Protein AF-A0A147BC76-F1 (afdb_monomer_lite)

Foldseek 3Di:
DFDPLQVVQQVCVVVVHDDDFDDDPPHTDDRPHHHCDVVVDPPPPPPPPPPPFDKDKDWDAADDPPQGWTKIWIDTPFKIKIATPPQVFFHDDDPVRCPDPLNVVLVVCLVVVHDDPDLDHSVCNTRDDRMFMDGCVVCVPSNDGCPPPPVVD

Organism: Ixodes ricinus (NCBI:txid34613)

pLDDT: mean 92.43, std 13.02, range [45.56, 98.88]

Sequence (153 aa):
MVSLLDVTPTVLDWFGIQPPDYDIFGKPVTLTGASVLPLVGADGDGKEVSSQERAVFASHSLHEATMYYPMRAIRSRGFKLIHNLGFKMPFPIDQDFYVSPTFQDILNRTREGRPLPWTKTLRCYYYRDQWELFDLDHDPREAVNLAEDPAHS

Radius of gyration: 20.34 Å; chains: 1; bounding box: 41×40×51 Å

Secondary structure (DSSP, 8-state):
---GGGHHHHHHHHTTPPPPP-EETTEE--------HHHH-SS------------EEEEEEESSTT-EEEEEEEE-SSEEEEEETTTTSPPP--HHHHTSHHHHHHHHHHHTTPPPSSSS-HHHHHS--SEEEEETTT-TT--S--TT-GGG-

InterPro domains:
  IPR017850 Alkaline-phosphatase-like, core domain superfamily [G3DSA:3.40.720.10] (1-153)
  IPR017850 Alkaline-phosphatase-like, core domain superfamily [SSF53649] (1-149)

Structure (mmCIF, N/CA/C/O backbone):
data_AF-A0A147BC76-F1
#
_entry.id   AF-A0A147BC76-F1
#
loop_
_atom_site.group_PDB
_atom_site.id
_atom_site.type_symbol
_atom_site.label_atom_id
_atom_site.label_alt_id
_atom_site.label_comp_id
_atom_site.label_asym_id
_atom_site.label_entity_id
_atom_site.label_seq_id
_atom_site.pdbx_PDB_ins_code
_atom_site.Cartn_x
_atom_site.Cartn_y
_atom_site.Cartn_z
_atom_site.occupancy
_atom_site.B_iso_or_equiv
_atom_site.auth_seq_id
_atom_site.auth_comp_id
_atom_site.auth_asym_id
_atom_site.auth_atom_id
_atom_site.pdbx_PDB_model_num
ATOM 1 N N . MET A 1 1 ? -6.986 -11.697 10.151 1.00 87.38 1 MET A N 1
ATOM 2 C CA . MET A 1 1 ? -5.848 -10.802 9.831 1.00 87.38 1 MET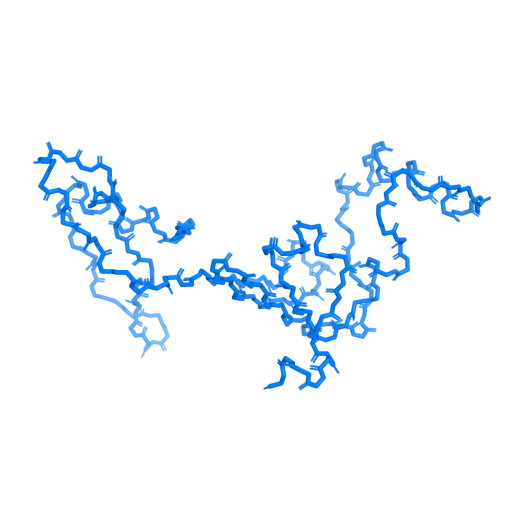 A CA 1
ATOM 3 C C . MET A 1 1 ? -5.922 -9.564 10.706 1.00 87.38 1 MET A C 1
ATOM 5 O O . MET A 1 1 ? -7.019 -9.232 11.139 1.00 87.38 1 MET A O 1
ATOM 9 N N . VAL A 1 2 ? -4.790 -8.908 10.957 1.00 92.19 2 VAL A N 1
ATOM 10 C CA . VAL A 1 2 ? -4.681 -7.714 11.817 1.00 92.19 2 VAL A CA 1
ATOM 11 C C . VAL A 1 2 ? -3.969 -6.577 11.075 1.00 92.19 2 VAL A C 1
ATOM 13 O O . VAL A 1 2 ? -3.230 -6.831 10.123 1.00 92.19 2 VAL A O 1
ATOM 16 N N . SER A 1 3 ? -4.199 -5.335 11.494 1.00 95.25 3 SER A N 1
ATOM 17 C CA . SER A 1 3 ? -3.620 -4.102 10.943 1.00 95.25 3 SER A CA 1
ATOM 18 C C . SER A 1 3 ? -2.935 -3.288 12.042 1.00 95.25 3 SER A C 1
ATOM 20 O O . SER A 1 3 ? -3.319 -3.368 13.203 1.00 95.25 3 SER A O 1
ATOM 22 N N . LEU A 1 4 ? -1.981 -2.417 11.694 1.00 97.56 4 LEU A N 1
ATOM 23 C CA . LEU A 1 4 ? -1.461 -1.433 12.657 1.00 97.56 4 LEU A CA 1
ATOM 24 C C . LEU A 1 4 ? -2.557 -0.496 13.196 1.00 97.56 4 LEU A C 1
ATOM 26 O O . LEU A 1 4 ? -2.417 0.029 14.297 1.00 97.56 4 LEU A O 1
ATOM 30 N N . LEU A 1 5 ? -3.674 -0.338 12.474 1.00 97.19 5 LEU A N 1
ATOM 31 C CA . LEU A 1 5 ? -4.854 0.383 12.967 1.00 97.19 5 LEU A CA 1
ATOM 32 C C . LEU A 1 5 ? -5.499 -0.281 14.195 1.00 97.19 5 LEU A C 1
ATOM 34 O O . LEU A 1 5 ? -6.241 0.379 14.915 1.00 97.19 5 LEU A O 1
ATOM 38 N N . ASP A 1 6 ? -5.211 -1.560 14.445 1.00 96.12 6 ASP A N 1
ATOM 39 C CA . ASP A 1 6 ? -5.705 -2.311 15.600 1.00 96.12 6 ASP A CA 1
ATOM 40 C C . ASP A 1 6 ? -4.895 -2.008 16.876 1.00 96.12 6 ASP A C 1
ATOM 42 O O . ASP A 1 6 ? -5.358 -2.278 17.982 1.00 96.12 6 ASP A O 1
ATOM 46 N N . VAL A 1 7 ? -3.707 -1.395 16.768 1.00 97.06 7 VAL A N 1
ATOM 47 C CA . VAL A 1 7 ? -2.834 -1.124 17.927 1.00 97.06 7 VAL A CA 1
ATOM 48 C C . VAL A 1 7 ? -3.486 -0.148 18.903 1.00 97.06 7 VAL A C 1
ATOM 50 O O . VAL A 1 7 ? -3.596 -0.456 20.085 1.00 97.06 7 VAL A O 1
ATOM 53 N N . THR A 1 8 ? -3.955 1.009 18.429 1.00 97.56 8 THR A N 1
ATOM 54 C CA . THR A 1 8 ? -4.620 2.005 19.285 1.00 97.56 8 THR A CA 1
ATOM 55 C C . THR A 1 8 ? -5.828 1.432 20.036 1.00 97.56 8 THR A C 1
ATOM 57 O O . THR A 1 8 ? -5.826 1.530 21.262 1.00 97.56 8 THR A O 1
ATOM 60 N N . PRO A 1 9 ? -6.829 0.802 19.386 1.00 96.00 9 PRO A N 1
ATOM 61 C CA . PRO A 1 9 ? -7.952 0.218 20.116 1.00 96.00 9 PRO A CA 1
ATOM 62 C C . PRO A 1 9 ? -7.522 -0.913 21.060 1.00 96.00 9 PRO A C 1
ATOM 64 O O . PRO A 1 9 ? -8.101 -1.031 22.131 1.00 96.00 9 PRO A O 1
ATOM 67 N N . THR A 1 10 ? -6.480 -1.688 20.734 1.00 95.31 10 THR A N 1
ATOM 68 C CA . THR A 1 10 ? -5.931 -2.715 21.645 1.00 95.31 10 THR A CA 1
ATOM 69 C C . THR A 1 10 ? -5.328 -2.102 22.910 1.00 95.31 10 THR A C 1
ATOM 71 O O . THR A 1 10 ? -5.578 -2.587 24.008 1.00 95.31 10 THR A O 1
ATOM 74 N N . VAL A 1 11 ? -4.536 -1.034 22.781 1.00 97.00 11 VAL A N 1
ATOM 75 C CA . VAL A 1 11 ? -3.928 -0.354 23.936 1.00 97.00 11 VAL A CA 1
ATOM 76 C C . VAL A 1 11 ? -5.002 0.306 24.803 1.00 97.00 11 VAL A C 1
ATOM 78 O O . VAL A 1 11 ? -4.939 0.206 26.024 1.00 97.00 11 VAL A O 1
ATOM 81 N N . LEU A 1 12 ? -5.999 0.950 24.191 1.00 97.06 12 LEU A N 1
ATOM 82 C CA . LEU A 1 12 ? -7.121 1.546 24.922 1.00 97.06 12 LEU A CA 1
ATOM 83 C C . LEU A 1 12 ? -7.913 0.486 25.703 1.00 97.06 12 LEU A C 1
ATOM 85 O O . LEU A 1 12 ? -8.161 0.678 26.891 1.00 97.06 12 LEU A O 1
ATOM 89 N N . ASP A 1 13 ? -8.226 -0.645 25.066 1.00 95.19 13 ASP A N 1
ATOM 90 C CA . ASP A 1 13 ? -8.901 -1.790 25.689 1.00 95.19 13 ASP A CA 1
ATOM 91 C C . ASP A 1 13 ? -8.087 -2.363 26.862 1.00 95.19 13 ASP A C 1
ATOM 93 O O . ASP A 1 13 ? -8.612 -2.538 27.959 1.00 95.19 13 ASP A O 1
ATOM 97 N N . TRP A 1 14 ? -6.769 -2.527 26.689 1.00 95.81 14 TRP A N 1
ATOM 98 C CA . TRP A 1 14 ? -5.872 -3.016 27.745 1.00 95.81 14 TRP A CA 1
ATOM 99 C C . TRP A 1 14 ? -5.917 -2.164 29.021 1.00 95.81 14 TRP A C 1
ATOM 101 O O . TRP A 1 14 ? -5.843 -2.692 30.129 1.00 95.81 14 TRP A O 1
ATOM 111 N N . PHE A 1 15 ? -6.040 -0.843 28.876 1.00 97.38 15 PHE A N 1
ATOM 112 C CA . PHE A 1 15 ? -6.129 0.088 30.003 1.00 97.38 15 PHE A CA 1
ATOM 113 C C . PHE A 1 15 ? -7.572 0.402 30.434 1.00 97.38 15 PHE A C 1
ATOM 115 O O . PHE A 1 15 ? -7.764 1.217 31.337 1.00 97.38 15 PHE A O 1
ATOM 122 N N . GLY A 1 16 ? -8.586 -0.210 29.813 1.00 96.56 16 GLY A N 1
ATOM 123 C CA . GLY A 1 16 ? -9.997 0.056 30.107 1.00 96.56 16 GLY A CA 1
ATOM 124 C C . GLY A 1 16 ? -10.448 1.480 29.752 1.00 96.56 16 GLY A C 1
ATOM 125 O O . GLY A 1 16 ? -11.350 2.021 30.393 1.00 96.56 16 GLY A O 1
ATOM 126 N N . ILE A 1 17 ? -9.812 2.110 28.761 1.00 97.69 17 ILE A N 1
ATOM 127 C CA . ILE A 1 17 ? -10.082 3.489 28.339 1.00 97.69 17 ILE A CA 1
ATOM 128 C C . ILE A 1 17 ? -11.042 3.481 27.147 1.00 97.69 17 ILE A C 1
ATOM 130 O O . ILE A 1 17 ? -10.773 2.854 26.125 1.00 97.69 17 ILE A O 1
ATOM 134 N N . GLN A 1 18 ? -12.139 4.234 27.243 1.00 95.19 18 GLN A N 1
ATOM 135 C CA . GLN A 1 18 ? -13.040 4.456 26.110 1.00 95.19 18 GLN A CA 1
ATOM 136 C C . GLN A 1 18 ? -12.487 5.557 25.187 1.00 95.19 18 GLN A C 1
ATOM 138 O O . GLN A 1 18 ? -12.045 6.594 25.695 1.00 95.19 18 GLN A O 1
ATOM 143 N N . PRO A 1 19 ? -12.501 5.376 23.850 1.00 92.81 19 PRO A N 1
ATOM 144 C CA . PRO A 1 19 ? -12.170 6.450 22.919 1.00 92.81 19 PRO A CA 1
ATOM 145 C C . PRO A 1 19 ? -13.096 7.659 23.140 1.00 92.81 19 PRO A C 1
ATOM 147 O O . PRO A 1 19 ? -14.295 7.462 23.334 1.00 92.81 19 PRO A O 1
ATOM 150 N N . PRO A 1 20 ? -12.581 8.900 23.122 1.00 93.06 20 PRO A N 1
ATOM 151 C CA . PRO A 1 20 ? -13.427 10.079 23.259 1.00 93.06 20 PRO A CA 1
ATOM 152 C C . PRO A 1 20 ? -14.278 10.297 22.004 1.00 93.06 20 PRO A C 1
ATOM 154 O O . PRO A 1 20 ? -13.817 10.049 20.889 1.00 93.06 20 PRO A O 1
ATOM 157 N N . ASP A 1 21 ? -15.471 10.860 22.186 1.00 96.38 21 ASP A N 1
ATOM 158 C CA . ASP A 1 21 ? -16.277 11.383 21.084 1.00 96.38 21 ASP A CA 1
ATOM 159 C C . ASP A 1 21 ? -15.758 12.769 20.684 1.00 96.38 21 ASP A C 1
ATOM 161 O O . ASP A 1 21 ? -15.724 13.697 21.497 1.00 96.38 21 ASP A O 1
ATOM 165 N N . TYR A 1 22 ? -15.326 12.918 19.432 1.00 97.25 22 TYR A N 1
ATOM 166 C CA . TYR A 1 22 ? -14.888 14.200 18.885 1.00 97.25 22 TYR A CA 1
ATOM 167 C C . TYR A 1 22 ? -15.009 14.246 17.359 1.00 97.25 22 TYR A C 1
ATOM 169 O O . TYR A 1 22 ? -15.036 13.214 16.681 1.00 97.25 22 TYR A O 1
ATOM 177 N N . ASP A 1 23 ? -15.007 15.469 16.827 1.00 98.25 23 ASP A N 1
ATOM 178 C CA . ASP A 1 23 ? -15.120 15.735 15.398 1.00 98.25 23 ASP A CA 1
ATOM 179 C C . ASP A 1 23 ? -13.841 16.353 14.828 1.00 98.25 23 ASP A C 1
ATOM 181 O O . ASP A 1 23 ? -13.193 17.201 15.446 1.00 98.25 23 ASP A O 1
ATOM 185 N N . ILE A 1 24 ? -13.533 16.007 13.579 1.00 98.25 24 ILE A N 1
ATOM 186 C CA . ILE A 1 24 ? -12.577 16.733 12.740 1.00 98.25 24 ILE A CA 1
ATOM 187 C C . ILE A 1 24 ? -13.354 17.277 11.537 1.00 98.25 24 ILE A C 1
ATOM 189 O O . ILE A 1 24 ? -13.983 16.522 10.800 1.00 98.25 24 ILE A O 1
ATOM 193 N N . PHE A 1 25 ? -13.332 18.600 11.339 1.00 97.88 25 PHE A N 1
ATOM 194 C CA . PHE A 1 25 ? -14.102 19.285 10.285 1.00 97.88 25 PHE A CA 1
ATOM 195 C C . PHE A 1 25 ? -15.616 18.970 10.311 1.00 97.88 25 PHE A C 1
ATOM 197 O O . PHE A 1 25 ? -16.239 18.822 9.259 1.00 97.88 25 PHE A O 1
ATOM 204 N N . GLY A 1 26 ? -16.202 18.844 11.509 1.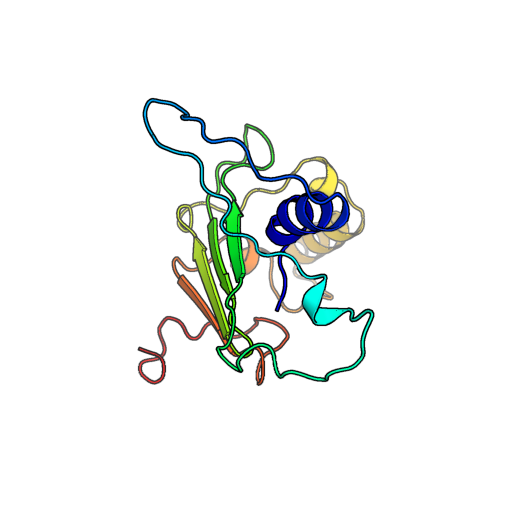00 97.00 26 GLY A N 1
ATOM 205 C CA . GLY A 1 26 ? -17.627 18.530 11.696 1.00 97.00 26 GLY A CA 1
ATOM 206 C C . GLY A 1 26 ? -18.012 17.096 11.318 1.00 97.00 26 GLY A C 1
ATOM 207 O O . GLY A 1 26 ? -19.180 16.831 11.040 1.00 97.00 26 GLY A O 1
ATOM 208 N N . LYS A 1 27 ? -17.033 16.185 11.242 1.00 97.50 27 LYS A N 1
ATOM 209 C CA . LYS A 1 27 ? -17.254 14.755 11.022 1.00 97.50 27 LYS A CA 1
ATOM 210 C C . LYS A 1 27 ? -16.759 13.959 12.230 1.00 97.50 27 LYS A C 1
ATOM 212 O O . LYS A 1 27 ? -15.591 14.146 12.589 1.00 97.50 27 LYS A O 1
ATOM 217 N N . PRO A 1 28 ? -17.581 13.052 12.785 1.00 97.50 28 PRO A N 1
ATOM 218 C CA . PRO A 1 28 ? -17.180 12.232 13.917 1.00 97.50 28 PRO A CA 1
ATOM 219 C C . PRO A 1 28 ? -16.031 11.315 13.532 1.00 97.50 28 PRO A C 1
ATOM 221 O O . PRO A 1 28 ? -16.020 10.713 12.452 1.00 97.50 28 PRO A O 1
ATOM 224 N N . VAL A 1 29 ? -15.048 11.221 14.423 1.00 97.19 29 VAL A N 1
ATOM 225 C CA . VAL A 1 29 ? -13.924 10.307 14.255 1.00 97.19 29 VAL A CA 1
ATOM 226 C C . VAL A 1 29 ? -14.275 8.959 14.867 1.00 97.19 29 VAL A C 1
ATOM 228 O O . VAL A 1 29 ? -14.606 8.857 16.042 1.00 97.19 29 VAL A O 1
ATOM 231 N N . THR A 1 30 ? -14.162 7.901 14.069 1.00 96.19 30 THR A N 1
ATOM 232 C CA . THR A 1 30 ? -14.374 6.523 14.522 1.00 96.19 30 THR A CA 1
ATOM 233 C C . THR A 1 30 ? -13.176 5.668 14.141 1.00 96.19 30 THR A C 1
ATOM 235 O O . THR A 1 30 ? -12.716 5.693 12.997 1.00 96.19 30 THR A O 1
ATOM 238 N N . LEU A 1 31 ? -12.665 4.899 15.104 1.00 95.69 31 LEU A N 1
ATOM 239 C CA . LEU A 1 31 ? -11.607 3.926 14.854 1.00 95.69 31 LEU A CA 1
ATOM 240 C C . LEU A 1 31 ? -12.178 2.747 14.059 1.00 95.69 31 LEU A C 1
ATOM 242 O O . LEU A 1 31 ? -13.184 2.159 14.442 1.00 95.69 31 LEU A O 1
ATOM 246 N N . THR A 1 32 ? -11.526 2.389 12.955 1.00 95.19 32 THR A N 1
ATOM 247 C CA . THR A 1 32 ? -11.888 1.216 12.135 1.00 95.19 32 THR A CA 1
ATOM 248 C C . THR A 1 32 ? -11.116 -0.047 12.528 1.00 95.19 32 THR A C 1
ATOM 250 O O . THR A 1 32 ? -11.453 -1.158 12.105 1.00 95.19 32 THR A O 1
ATOM 253 N N . GLY A 1 33 ? -10.067 0.112 13.339 1.00 93.75 33 GLY A N 1
ATOM 254 C CA . GLY A 1 33 ? -9.375 -0.994 13.987 1.00 93.75 33 GLY A CA 1
ATOM 255 C C . GLY A 1 33 ? -10.207 -1.613 15.111 1.00 93.75 33 GLY A C 1
ATOM 256 O O . GLY A 1 33 ? -11.170 -1.018 15.587 1.00 93.75 33 GLY A O 1
ATOM 257 N N . ALA A 1 34 ? -9.817 -2.803 15.552 1.00 91.69 34 ALA A N 1
ATOM 258 C CA . ALA A 1 34 ? -10.425 -3.493 16.688 1.00 91.69 34 ALA A CA 1
ATOM 259 C C . ALA A 1 34 ? -9.343 -4.018 17.635 1.00 91.69 34 ALA A C 1
ATOM 261 O O . ALA A 1 34 ? -8.233 -4.311 17.198 1.00 91.69 34 ALA A O 1
ATOM 262 N N . SER A 1 35 ? -9.663 -4.145 18.924 1.00 92.75 35 SER A N 1
ATOM 263 C CA . SER A 1 35 ? -8.739 -4.745 19.890 1.00 92.75 35 SER A CA 1
ATOM 264 C C . SER A 1 35 ? -8.401 -6.185 19.499 1.00 92.75 35 SER A C 1
ATOM 266 O O . SER A 1 35 ? -9.290 -6.970 19.161 1.00 92.75 35 SER A O 1
ATOM 268 N N . VAL A 1 36 ? -7.116 -6.537 19.563 1.00 91.56 36 VAL A N 1
ATOM 269 C CA . VAL A 1 36 ? -6.638 -7.910 19.342 1.00 91.56 36 VAL A CA 1
ATOM 270 C C . VAL A 1 36 ? -6.475 -8.698 20.640 1.00 91.56 36 VAL A C 1
ATOM 272 O O . VAL A 1 36 ? -6.125 -9.872 20.577 1.00 91.56 36 VAL A O 1
ATOM 275 N N . LEU A 1 37 ? -6.757 -8.114 21.812 1.00 90.69 37 LEU A N 1
ATOM 276 C CA . LEU A 1 37 ? -6.699 -8.838 23.091 1.00 90.69 37 LEU A CA 1
ATOM 277 C C . LEU A 1 37 ? -7.554 -10.117 23.110 1.00 90.69 37 LEU A C 1
ATOM 279 O O . LEU A 1 37 ? -7.050 -11.137 23.593 1.00 90.69 37 LEU A O 1
ATOM 283 N N . PRO A 1 38 ? -8.768 -10.144 22.513 1.00 86.56 38 PRO A N 1
ATOM 284 C CA . PRO A 1 38 ? -9.549 -11.377 22.413 1.00 86.56 38 PRO A CA 1
ATOM 285 C C . PRO A 1 38 ? -8.842 -12.503 21.642 1.00 86.56 38 PRO A C 1
ATOM 287 O O . PRO A 1 38 ? -9.168 -13.667 21.842 1.00 86.56 38 PRO A O 1
ATOM 290 N N . LEU A 1 39 ? -7.877 -12.174 20.771 1.00 82.75 39 LEU A N 1
ATOM 291 C CA . LEU A 1 39 ? -7.095 -13.150 20.003 1.00 82.75 39 LEU A CA 1
ATOM 292 C C . LEU A 1 39 ? -5.906 -13.717 20.791 1.00 82.75 39 LEU A C 1
ATOM 294 O O . LEU A 1 39 ? -5.396 -14.773 20.428 1.00 82.75 39 LEU A O 1
ATOM 298 N N . VAL A 1 40 ? -5.435 -13.007 21.822 1.00 78.75 40 VAL A N 1
ATOM 299 C CA . VAL A 1 40 ? -4.240 -13.377 22.603 1.00 78.75 40 VAL A CA 1
ATOM 300 C C . VAL A 1 40 ? -4.614 -14.180 23.854 1.00 78.75 40 VAL A C 1
ATOM 302 O O . VAL A 1 40 ? -3.861 -15.066 24.241 1.00 78.75 40 VAL A O 1
ATOM 305 N N . GLY A 1 41 ? -5.804 -13.935 24.417 1.00 59.81 41 GLY A N 1
ATOM 306 C CA . GLY A 1 41 ? -6.401 -14.718 25.502 1.00 59.81 41 GLY A CA 1
ATOM 307 C C . GLY A 1 41 ? -5.761 -14.499 26.879 1.00 59.81 41 GLY A C 1
ATOM 308 O O . GLY A 1 41 ? -4.562 -14.680 27.060 1.00 59.81 41 GLY A O 1
ATOM 309 N N . ALA A 1 42 ? -6.587 -14.180 27.880 1.00 48.22 42 ALA A N 1
ATOM 310 C CA . ALA A 1 42 ? -6.256 -14.411 29.291 1.00 48.22 42 ALA A CA 1
ATOM 311 C C . ALA A 1 42 ? -6.995 -15.638 29.864 1.00 48.22 42 ALA A C 1
ATOM 313 O O . ALA A 1 42 ? -6.432 -16.319 30.712 1.00 48.22 42 ALA A O 1
ATOM 314 N N . ASP A 1 43 ? -8.176 -15.997 29.334 1.00 48.53 43 ASP A N 1
ATOM 315 C CA . ASP A 1 43 ? -9.023 -17.048 29.933 1.00 48.53 43 ASP A CA 1
ATOM 316 C C . ASP A 1 43 ? -9.325 -18.261 29.040 1.00 48.53 43 ASP A C 1
ATOM 318 O O . ASP A 1 43 ? -10.158 -19.081 29.398 1.00 48.53 43 ASP A O 1
ATOM 322 N N . GLY A 1 44 ? -8.657 -18.444 27.895 1.00 45.56 44 GLY A N 1
ATOM 323 C CA . GLY A 1 44 ? -8.667 -19.746 27.203 1.00 45.56 44 GLY A CA 1
ATOM 324 C C . GLY A 1 44 ? -10.036 -20.308 26.779 1.00 45.56 44 GLY A C 1
ATOM 325 O O . GLY A 1 44 ? -10.098 -21.459 26.361 1.00 45.56 44 GLY A O 1
ATOM 326 N N . ASP A 1 45 ? -11.115 -19.523 26.809 1.00 46.69 45 ASP A N 1
ATOM 327 C CA . ASP A 1 45 ? -12.458 -20.009 26.465 1.00 46.69 45 ASP A CA 1
ATOM 328 C C . ASP A 1 45 ? -12.638 -20.304 24.970 1.00 46.69 45 ASP A C 1
ATOM 330 O O . ASP A 1 45 ? -13.716 -20.725 24.554 1.00 46.69 45 ASP A O 1
ATOM 334 N N . GLY A 1 46 ? -11.597 -20.085 24.153 1.00 47.69 46 GLY A N 1
ATOM 335 C CA . GLY A 1 46 ? -11.529 -20.571 22.775 1.00 47.69 46 GLY A CA 1
ATOM 336 C C . GLY A 1 46 ? -12.732 -20.175 21.926 1.00 47.69 46 GLY A C 1
ATOM 337 O O . GLY A 1 46 ? -13.028 -20.856 20.947 1.00 47.69 46 GLY A O 1
ATOM 338 N N . LYS A 1 47 ? -13.457 -19.112 22.306 1.00 46.75 47 LYS A N 1
ATOM 339 C CA . LYS A 1 47 ? -14.585 -18.625 21.529 1.00 46.75 47 LYS A CA 1
ATOM 340 C C . LYS A 1 47 ? -13.997 -18.153 20.222 1.00 46.75 47 LYS A C 1
ATOM 342 O O . LYS A 1 47 ? -13.296 -17.143 20.195 1.00 46.75 47 LYS A O 1
ATOM 347 N N . GLU A 1 48 ? -14.252 -18.936 19.177 1.00 49.41 48 GLU A N 1
ATOM 348 C CA . GLU A 1 48 ? -14.022 -18.562 17.794 1.00 49.41 48 GLU A CA 1
ATOM 349 C C . GLU A 1 48 ? -14.528 -17.132 17.636 1.00 49.41 48 GLU A C 1
ATOM 351 O O . GLU A 1 48 ? -15.734 -16.873 17.611 1.00 49.41 48 GLU A O 1
ATOM 356 N N . VAL A 1 49 ? -13.600 -16.174 17.603 1.00 53.72 49 VAL A N 1
ATOM 357 C CA . VAL A 1 49 ? -13.914 -14.832 17.133 1.00 53.72 49 VAL A CA 1
ATOM 358 C C . VAL A 1 49 ? -14.450 -15.072 15.736 1.00 53.72 49 VAL A C 1
ATOM 360 O O . VAL A 1 49 ? -13.730 -15.645 14.918 1.00 53.72 49 VAL A O 1
ATOM 363 N N . SER A 1 50 ? -15.740 -14.774 15.541 1.00 52.16 50 SER A N 1
ATOM 364 C CA . SER A 1 50 ? -16.533 -15.296 14.429 1.00 52.16 50 SER A CA 1
ATOM 365 C C . SER A 1 50 ? -15.721 -15.320 13.140 1.00 52.16 50 SER A C 1
ATOM 367 O O . SER A 1 50 ? -15.103 -14.313 12.791 1.00 52.16 50 SER A O 1
ATOM 369 N N . SER A 1 51 ? -15.766 -16.450 12.443 1.00 50.66 51 SER A N 1
ATOM 370 C CA . SER A 1 51 ? -15.045 -16.792 11.212 1.00 50.66 51 SER A CA 1
ATOM 371 C C . SER A 1 51 ? -15.311 -15.877 10.005 1.00 50.66 51 SER A C 1
ATOM 373 O O . SER A 1 51 ? -14.970 -16.230 8.878 1.00 50.66 51 SER A O 1
ATOM 375 N N . GLN A 1 52 ? -15.888 -14.688 10.206 1.00 56.12 52 GLN A N 1
ATOM 376 C CA . GLN A 1 52 ? -15.915 -13.654 9.185 1.00 56.12 52 GLN A CA 1
ATOM 377 C C . GLN A 1 52 ? -14.483 -13.252 8.843 1.00 56.12 52 GLN A C 1
ATOM 379 O O . GLN A 1 52 ? -13.732 -12.729 9.670 1.00 56.12 52 GLN A O 1
ATOM 384 N N . GLU A 1 53 ? -14.107 -13.514 7.596 1.00 66.44 53 GLU A N 1
ATOM 385 C CA . GLU A 1 53 ? -12.813 -13.150 7.045 1.00 66.44 53 GLU A CA 1
ATOM 386 C C . GLU A 1 53 ? -12.626 -11.629 7.110 1.00 66.44 53 GLU A C 1
ATOM 388 O O . GLU A 1 53 ? -13.060 -10.873 6.243 1.00 66.44 53 GLU A O 1
ATOM 393 N N . ARG A 1 54 ? -11.971 -11.159 8.176 1.00 85.50 54 ARG A N 1
ATOM 394 C CA . ARG A 1 54 ? -11.609 -9.749 8.330 1.00 85.50 54 ARG A CA 1
ATOM 395 C C . ARG A 1 54 ? -10.604 -9.375 7.249 1.00 85.50 54 ARG A C 1
ATOM 397 O O . ARG A 1 54 ? -9.471 -9.863 7.271 1.00 85.50 54 ARG A O 1
ATOM 404 N N . ALA A 1 55 ? -11.003 -8.474 6.359 1.00 93.06 55 ALA A N 1
ATOM 405 C CA . ALA A 1 55 ? -10.094 -7.795 5.450 1.00 93.06 55 ALA A CA 1
ATOM 406 C C . ALA A 1 55 ? -9.315 -6.685 6.173 1.00 93.06 55 ALA A C 1
ATOM 408 O O . ALA A 1 55 ? -9.793 -6.089 7.141 1.00 93.06 55 ALA A O 1
ATOM 409 N N . VAL A 1 56 ? -8.113 -6.394 5.687 1.00 96.19 56 VAL A N 1
ATOM 410 C CA . VAL A 1 56 ? -7.309 -5.241 6.104 1.00 96.19 56 VAL A CA 1
ATOM 411 C C . VAL A 1 56 ? -7.229 -4.240 4.961 1.00 96.19 56 VAL A C 1
ATOM 413 O O . VAL A 1 56 ? -7.139 -4.617 3.793 1.00 96.19 56 VAL A O 1
ATOM 416 N N . PHE A 1 57 ? -7.261 -2.957 5.303 1.00 97.88 57 PHE A N 1
ATOM 417 C CA . PHE A 1 57 ? -7.261 -1.859 4.343 1.00 97.88 57 PHE A CA 1
ATOM 418 C C . PHE A 1 57 ? -5.981 -1.042 4.479 1.00 97.88 57 PHE A C 1
ATOM 420 O O . PHE A 1 57 ? -5.466 -0.862 5.584 1.00 97.88 57 PHE A O 1
ATOM 427 N N . ALA A 1 58 ? -5.493 -0.517 3.360 1.00 98.12 58 ALA A N 1
ATOM 428 C CA . ALA A 1 58 ? -4.349 0.380 3.319 1.00 98.12 58 ALA A CA 1
ATOM 429 C C . ALA A 1 58 ? -4.633 1.586 2.421 1.00 98.12 58 ALA A C 1
ATOM 431 O O . ALA A 1 58 ? -5.304 1.497 1.391 1.00 98.12 58 ALA A O 1
ATOM 432 N N . SER A 1 59 ? -4.088 2.730 2.819 1.00 98.50 59 SER A N 1
ATOM 433 C CA . SER A 1 59 ? -4.163 3.974 2.066 1.00 98.50 59 SER A CA 1
ATOM 434 C C . SER A 1 59 ? -2.810 4.663 2.119 1.00 98.50 59 SER A C 1
ATOM 436 O O . SER A 1 59 ? -2.304 4.960 3.197 1.00 98.50 59 SER A O 1
ATOM 438 N N . HIS A 1 60 ? -2.248 4.939 0.949 1.00 98.56 60 HIS A N 1
ATOM 439 C CA . HIS A 1 60 ? -1.018 5.700 0.778 1.00 98.56 60 HIS A CA 1
ATOM 440 C C . HIS A 1 60 ? -1.288 6.869 -0.175 1.00 98.56 60 HIS A C 1
ATOM 442 O O . HIS A 1 60 ? -2.071 6.732 -1.118 1.00 98.56 60 HIS A O 1
ATOM 448 N N . SER A 1 61 ? -0.675 8.024 0.072 1.00 98.12 61 SER A N 1
ATOM 449 C CA . SER A 1 61 ? -0.849 9.216 -0.773 1.00 98.12 61 SER A CA 1
ATOM 450 C C . SER A 1 61 ? 0.493 9.764 -1.244 1.00 98.12 61 SER A C 1
ATOM 452 O O . SER A 1 61 ? 0.705 9.907 -2.444 1.00 98.12 61 SER A O 1
ATOM 454 N N . LEU A 1 62 ? 1.379 10.057 -0.295 1.00 98.12 62 LEU A N 1
ATOM 455 C CA . LEU A 1 62 ? 2.712 10.609 -0.507 1.00 98.12 62 LEU A CA 1
ATOM 456 C C . LEU A 1 62 ? 3.707 9.812 0.339 1.00 98.12 62 LEU A C 1
ATOM 458 O O . LEU A 1 62 ? 3.350 9.351 1.428 1.00 98.12 62 LEU A O 1
ATOM 462 N N . HIS A 1 63 ? 4.944 9.713 -0.142 1.00 97.94 63 HIS A N 1
ATOM 463 C CA . HIS A 1 63 ? 6.090 9.303 0.666 1.00 97.94 63 HIS A CA 1
ATOM 464 C C . HIS A 1 63 ? 6.952 10.530 0.997 1.00 97.94 63 HIS A C 1
ATOM 466 O O . HIS A 1 63 ? 6.808 11.093 2.079 1.00 97.94 63 HIS A O 1
ATOM 472 N N . GLU A 1 64 ? 7.743 11.027 0.041 1.00 98.25 64 GLU A N 1
ATOM 473 C CA . GLU A 1 64 ? 8.262 12.401 0.074 1.00 98.25 64 GLU A CA 1
ATOM 474 C C . GLU A 1 64 ? 7.222 13.379 -0.500 1.00 98.25 64 GLU A C 1
ATOM 476 O O . GLU A 1 64 ? 6.314 12.993 -1.243 1.00 98.25 64 GLU A O 1
ATOM 481 N N . ALA A 1 65 ? 7.383 14.676 -0.223 1.00 98.06 65 ALA A N 1
ATOM 482 C CA . ALA A 1 65 ? 6.503 15.722 -0.757 1.00 98.06 65 ALA A CA 1
ATOM 483 C C . ALA A 1 65 ? 6.465 15.764 -2.301 1.00 98.06 65 ALA A C 1
ATOM 485 O O . ALA A 1 65 ? 5.481 16.209 -2.886 1.00 98.06 65 ALA A O 1
ATOM 486 N N . THR A 1 66 ? 7.521 15.286 -2.961 1.00 98.25 66 THR A N 1
ATOM 487 C CA . THR A 1 66 ? 7.670 15.211 -4.425 1.00 98.25 66 THR A CA 1
ATOM 488 C C . THR A 1 66 ? 7.082 13.930 -5.028 1.00 98.25 66 THR A C 1
ATOM 490 O O . THR A 1 66 ? 6.960 13.822 -6.247 1.00 98.25 66 THR A O 1
ATOM 493 N N . MET A 1 67 ? 6.700 12.954 -4.199 1.00 98.38 67 MET A N 1
ATOM 494 C CA . MET A 1 67 ? 6.352 11.594 -4.617 1.00 98.38 67 MET A CA 1
ATOM 495 C C . MET A 1 67 ? 4.840 11.349 -4.562 1.00 98.38 67 MET A C 1
ATOM 497 O O . MET A 1 67 ? 4.349 10.533 -3.780 1.00 98.38 67 MET A O 1
ATOM 501 N N . TYR A 1 68 ? 4.081 12.065 -5.393 1.00 98.00 68 TYR A N 1
ATOM 502 C CA . TYR A 1 68 ? 2.625 11.914 -5.468 1.00 98.00 68 TYR A CA 1
ATOM 503 C C . TYR A 1 68 ? 2.221 10.681 -6.289 1.00 98.00 68 TYR A C 1
ATOM 505 O O . TYR A 1 68 ? 2.042 10.758 -7.505 1.00 98.00 68 TYR A O 1
ATOM 513 N N . TYR A 1 69 ? 2.055 9.543 -5.609 1.00 98.62 69 TYR A N 1
ATOM 514 C CA . TYR A 1 69 ? 1.551 8.293 -6.193 1.00 98.62 69 TYR A CA 1
ATOM 515 C C . TYR A 1 69 ? 0.532 7.624 -5.252 1.00 98.62 69 TYR A C 1
ATOM 517 O O . TYR A 1 69 ? 0.865 6.685 -4.521 1.00 98.62 69 TYR A O 1
ATOM 525 N N . PRO A 1 70 ? -0.723 8.114 -5.207 1.00 98.62 70 PRO A N 1
ATOM 526 C CA . PRO A 1 70 ? -1.706 7.586 -4.274 1.00 98.62 70 PRO A CA 1
ATOM 527 C C . PRO A 1 70 ? -2.137 6.161 -4.624 1.00 98.62 70 PRO A C 1
ATOM 529 O O . PRO A 1 70 ? -2.439 5.850 -5.777 1.00 98.62 70 PRO A O 1
ATOM 532 N N . MET A 1 71 ? -2.233 5.318 -3.597 1.00 98.81 71 MET A N 1
ATOM 533 C CA . MET A 1 71 ? -2.673 3.928 -3.693 1.00 98.81 71 MET A CA 1
ATOM 534 C C . MET A 1 71 ? -3.731 3.629 -2.631 1.00 98.81 71 MET A C 1
ATOM 536 O O . MET A 1 71 ? -3.667 4.125 -1.499 1.00 98.81 71 MET A O 1
ATOM 540 N N . ARG A 1 72 ? -4.716 2.806 -2.979 1.00 98.81 72 ARG A N 1
ATOM 541 C CA . ARG A 1 72 ? -5.658 2.196 -2.028 1.00 98.81 72 ARG A CA 1
ATOM 542 C C . ARG A 1 72 ? -5.550 0.692 -2.157 1.00 98.81 72 ARG A C 1
ATOM 544 O O . ARG A 1 72 ? -5.424 0.201 -3.270 1.00 98.81 72 ARG A O 1
ATOM 551 N N . ALA A 1 73 ? -5.604 -0.030 -1.049 1.00 98.56 73 ALA A N 1
ATOM 552 C CA . ALA A 1 73 ? -5.592 -1.480 -1.101 1.00 98.56 73 ALA A CA 1
ATOM 553 C C . ALA A 1 73 ? -6.540 -2.091 -0.077 1.00 98.56 73 ALA A C 1
ATOM 555 O O . ALA A 1 73 ? -6.755 -1.545 1.007 1.00 98.56 73 ALA A O 1
ATOM 556 N N . ILE A 1 74 ? -7.063 -3.253 -0.439 1.00 98.06 74 ILE A N 1
ATOM 557 C CA . ILE A 1 74 ? -7.755 -4.175 0.450 1.00 98.06 74 ILE A CA 1
ATOM 558 C C . ILE A 1 74 ? -7.069 -5.530 0.322 1.00 98.06 74 ILE A C 1
ATOM 560 O O . ILE A 1 74 ? -6.694 -5.957 -0.769 1.00 98.06 74 ILE A O 1
ATOM 564 N N . ARG A 1 75 ? -6.883 -6.205 1.447 1.00 96.12 75 ARG A N 1
ATOM 565 C CA . ARG A 1 75 ? -6.391 -7.575 1.491 1.00 96.12 75 ARG A CA 1
ATOM 566 C C . ARG A 1 75 ? -7.362 -8.407 2.309 1.00 96.12 75 ARG A C 1
ATOM 568 O O . ARG A 1 75 ? -7.655 -8.036 3.443 1.00 96.12 75 ARG A O 1
ATOM 575 N N . SER A 1 76 ? -7.844 -9.499 1.729 1.00 93.00 76 SER A N 1
ATOM 576 C CA . SER A 1 76 ? -8.497 -10.620 2.410 1.00 93.00 76 SER A CA 1
ATOM 577 C C . SER A 1 76 ? -7.461 -11.736 2.637 1.00 93.00 76 SER A C 1
ATOM 579 O O . SER A 1 76 ? -6.263 -11.530 2.426 1.00 93.00 76 SER A O 1
ATOM 581 N N . ARG A 1 77 ? -7.879 -12.901 3.147 1.00 89.62 77 ARG A N 1
ATOM 582 C CA . ARG A 1 77 ? -6.950 -14.012 3.393 1.00 89.62 77 ARG A CA 1
ATOM 583 C C . ARG A 1 77 ? -6.268 -14.467 2.097 1.00 89.62 77 ARG A C 1
ATOM 585 O O . ARG A 1 77 ? -5.042 -14.496 2.061 1.00 89.62 77 ARG A O 1
ATOM 592 N N . GLY A 1 78 ? -7.072 -14.775 1.080 1.00 92.88 78 GLY A N 1
ATOM 593 C CA . GLY A 1 78 ? -6.602 -15.318 -0.194 1.00 92.88 78 GLY A CA 1
ATOM 594 C C . GLY A 1 78 ? -6.331 -14.267 -1.267 1.00 92.88 78 GLY A C 1
ATOM 595 O O . GLY A 1 78 ? -5.657 -14.572 -2.235 1.00 92.88 78 GLY A O 1
ATOM 596 N N . PHE A 1 79 ? -6.797 -13.022 -1.118 1.00 96.50 79 PHE A N 1
ATOM 597 C CA . PHE A 1 79 ? -6.672 -12.022 -2.182 1.00 96.50 79 PHE A CA 1
ATOM 598 C C . PHE A 1 79 ? -6.148 -10.676 -1.698 1.00 96.50 79 PHE A C 1
ATOM 600 O O . PHE A 1 79 ? -6.381 -10.246 -0.566 1.00 96.50 79 PHE A O 1
ATOM 607 N N . LYS A 1 80 ? -5.490 -9.960 -2.607 1.00 98.12 80 LYS A N 1
ATOM 608 C CA . LYS A 1 80 ? -5.121 -8.555 -2.445 1.00 98.12 80 LYS A CA 1
ATOM 609 C C . LYS A 1 80 ? -5.485 -7.782 -3.697 1.00 98.12 80 LYS A C 1
ATOM 611 O O . LYS A 1 80 ? -5.092 -8.162 -4.792 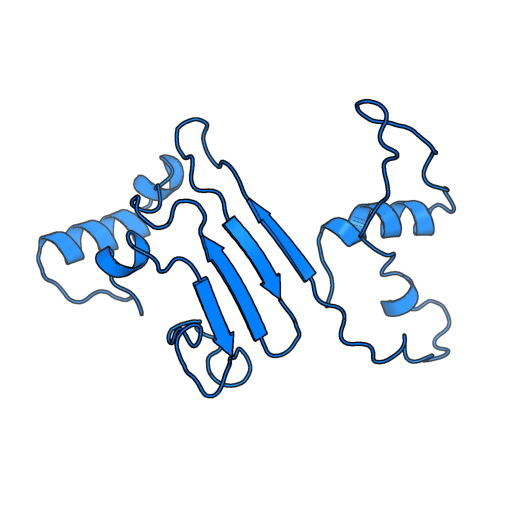1.00 98.12 80 LYS A O 1
ATOM 616 N N . LEU A 1 81 ? -6.175 -6.667 -3.504 1.00 98.50 81 LEU A N 1
ATOM 617 C CA . LEU A 1 81 ? -6.496 -5.709 -4.551 1.00 98.50 81 LEU A CA 1
ATOM 618 C C . LEU A 1 81 ? -5.810 -4.380 -4.248 1.00 98.50 81 LEU A C 1
ATOM 620 O O . LEU A 1 81 ? -5.911 -3.868 -3.129 1.00 98.50 81 LEU A O 1
ATOM 624 N N . ILE A 1 82 ? -5.149 -3.810 -5.250 1.00 98.81 82 ILE A N 1
ATOM 625 C CA . ILE A 1 82 ? -4.526 -2.487 -5.216 1.00 98.81 82 ILE A CA 1
ATOM 626 C C . ILE A 1 82 ? -5.150 -1.627 -6.317 1.00 98.81 82 ILE A C 1
ATOM 628 O O . ILE A 1 82 ? -5.296 -2.061 -7.455 1.00 98.81 82 ILE A O 1
ATOM 632 N N . HIS A 1 83 ? -5.495 -0.391 -5.974 1.00 98.88 83 HIS A N 1
ATOM 633 C CA . HIS A 1 83 ? -5.875 0.662 -6.904 1.00 98.88 83 HIS A CA 1
ATOM 634 C C . HIS A 1 83 ? -4.773 1.720 -6.933 1.00 98.88 83 HIS A C 1
ATOM 636 O O . HIS A 1 83 ? -4.580 2.448 -5.953 1.00 98.88 83 HIS A O 1
ATOM 642 N N . ASN A 1 84 ? -4.076 1.819 -8.060 1.00 98.75 84 ASN A N 1
ATOM 643 C CA . ASN A 1 84 ? -3.059 2.825 -8.330 1.00 98.75 84 ASN A CA 1
ATOM 644 C C . ASN A 1 84 ? -3.720 4.054 -8.973 1.00 98.75 84 ASN A C 1
ATOM 646 O O . ASN A 1 84 ? -4.005 4.069 -10.169 1.00 98.75 84 ASN A O 1
ATOM 650 N N . LEU A 1 85 ? -3.960 5.120 -8.204 1.00 98.56 85 LEU A N 1
ATOM 651 C CA . LEU A 1 85 ? -4.631 6.319 -8.735 1.00 98.56 85 LEU A CA 1
ATOM 652 C C . LEU A 1 85 ? -3.727 7.075 -9.725 1.00 98.56 85 LEU A C 1
ATOM 654 O O . LEU A 1 85 ? -4.210 7.682 -10.678 1.00 98.56 85 LEU A O 1
ATOM 658 N N . GLY A 1 86 ? -2.411 7.024 -9.502 1.00 97.12 86 GLY A N 1
ATOM 659 C CA . GLY A 1 86 ? -1.387 7.644 -10.345 1.00 97.12 86 GLY A CA 1
ATOM 660 C C . GLY A 1 86 ? -0.831 6.745 -11.453 1.00 97.12 86 GLY A C 1
ATOM 661 O O . GLY A 1 86 ? 0.253 7.035 -11.945 1.00 97.12 86 GLY A O 1
ATOM 662 N N . PHE A 1 87 ? -1.515 5.660 -11.843 1.00 98.31 87 PHE A N 1
ATOM 663 C CA . PHE A 1 87 ? -0.948 4.567 -12.659 1.00 98.31 87 PHE A CA 1
ATOM 664 C C . PHE A 1 87 ? -0.307 4.974 -13.998 1.00 98.31 87 PHE A C 1
ATOM 666 O O . PHE A 1 87 ? 0.616 4.317 -14.470 1.00 98.31 87 PHE A O 1
ATOM 673 N N . LYS A 1 88 ? -0.757 6.077 -14.611 1.00 98.00 88 LYS A N 1
ATOM 674 C CA . LYS A 1 88 ? -0.183 6.589 -15.869 1.00 98.00 88 LYS A CA 1
ATOM 675 C C . LYS A 1 88 ? 1.174 7.284 -15.698 1.00 98.00 88 LYS A C 1
ATOM 677 O O . LYS A 1 88 ? 1.847 7.537 -16.694 1.00 98.00 88 LYS A O 1
ATOM 682 N N . MET A 1 89 ? 1.563 7.609 -14.468 1.00 97.50 89 MET A N 1
ATOM 683 C CA . MET A 1 89 ? 2.872 8.166 -14.127 1.00 97.50 89 MET A CA 1
ATOM 684 C C . MET A 1 89 ? 3.798 7.049 -13.625 1.00 97.50 89 MET A C 1
ATOM 686 O O . MET A 1 89 ? 3.312 6.070 -13.059 1.00 97.50 89 MET A O 1
ATOM 690 N N . PRO A 1 90 ? 5.126 7.174 -13.791 1.00 98.44 90 PRO A N 1
ATOM 691 C CA . PRO A 1 90 ? 6.050 6.210 -13.213 1.00 98.44 90 PRO A CA 1
ATOM 692 C C . PRO A 1 90 ? 5.988 6.247 -11.678 1.00 98.44 90 PRO A C 1
ATOM 694 O O . PRO A 1 90 ? 5.959 7.323 -11.079 1.00 98.44 90 PRO A O 1
ATOM 697 N N . PHE A 1 91 ? 6.012 5.074 -11.043 1.00 98.62 91 PHE A N 1
ATOM 698 C CA . PHE A 1 91 ? 6.131 4.943 -9.592 1.00 98.62 91 PHE A CA 1
ATOM 699 C C . PHE A 1 91 ? 7.392 5.671 -9.084 1.00 98.62 91 PHE A C 1
ATOM 701 O O . PHE A 1 91 ? 8.493 5.380 -9.558 1.00 98.62 91 PHE A O 1
ATOM 708 N N . PRO A 1 92 ? 7.278 6.619 -8.144 1.00 98.38 92 PRO A N 1
ATOM 709 C CA . PRO A 1 92 ? 8.421 7.408 -7.708 1.00 98.38 92 PRO A CA 1
ATOM 710 C C . PRO A 1 92 ? 9.390 6.583 -6.847 1.00 98.38 92 PRO A C 1
ATOM 712 O O . PRO A 1 92 ? 8.988 5.645 -6.163 1.00 98.38 92 PRO A O 1
ATOM 715 N N . ILE A 1 93 ? 10.667 6.966 -6.857 1.00 98.62 93 ILE A N 1
ATOM 716 C CA . ILE A 1 93 ? 11.728 6.375 -6.029 1.00 98.62 93 ILE A CA 1
ATOM 717 C C . ILE A 1 93 ? 12.193 7.443 -5.048 1.00 98.62 93 ILE A C 1
ATOM 719 O O . ILE A 1 93 ? 12.538 8.543 -5.477 1.00 98.62 93 ILE A O 1
ATOM 723 N N . ASP A 1 94 ? 12.181 7.122 -3.760 1.00 98.25 94 ASP A N 1
ATOM 724 C CA . ASP A 1 94 ? 12.698 7.987 -2.703 1.00 98.25 94 ASP A CA 1
ATOM 725 C C . ASP A 1 94 ? 14.226 8.064 -2.740 1.00 98.25 94 ASP A C 1
ATOM 727 O O . ASP A 1 94 ? 14.909 7.174 -3.256 1.00 98.25 94 ASP A O 1
ATOM 731 N N . GLN A 1 95 ? 14.773 9.158 -2.220 1.00 98.38 95 GLN A N 1
ATOM 732 C CA . GLN A 1 95 ? 16.201 9.460 -2.334 1.00 98.38 95 GLN A CA 1
ATOM 733 C C . GLN A 1 95 ? 17.063 8.448 -1.575 1.00 98.38 95 GLN A C 1
ATOM 735 O O . GLN A 1 95 ? 18.113 8.037 -2.077 1.00 98.38 95 GLN A O 1
ATOM 740 N N . ASP A 1 96 ? 16.590 8.000 -0.414 1.00 98.38 96 ASP A N 1
ATOM 741 C CA . ASP A 1 96 ? 17.294 7.044 0.436 1.00 98.38 96 ASP A CA 1
ATOM 742 C C . ASP A 1 96 ? 17.361 5.660 -0.231 1.00 98.38 96 ASP A C 1
ATOM 744 O O . ASP A 1 96 ? 18.434 5.051 -0.316 1.00 98.38 96 ASP A O 1
ATOM 748 N N . PHE A 1 97 ? 16.247 5.168 -0.786 1.00 98.44 97 PHE A N 1
ATOM 749 C CA . PHE A 1 97 ? 16.234 3.912 -1.534 1.00 98.44 97 PHE A CA 1
ATOM 750 C C . PHE A 1 97 ? 17.016 4.015 -2.844 1.00 98.44 97 PHE A C 1
ATOM 752 O O . PHE A 1 97 ? 17.725 3.066 -3.201 1.00 98.44 97 PHE A O 1
ATOM 759 N N . TYR A 1 98 ? 16.951 5.158 -3.538 1.00 98.62 98 TYR A N 1
ATOM 760 C CA . TYR A 1 98 ? 17.677 5.376 -4.789 1.00 98.62 98 TYR A CA 1
ATOM 761 C C . TYR A 1 98 ? 19.180 5.139 -4.619 1.00 98.62 98 TYR A C 1
ATOM 763 O O . TYR A 1 98 ? 19.793 4.479 -5.458 1.00 98.62 98 TYR A O 1
ATOM 771 N N . VAL A 1 99 ? 19.784 5.637 -3.535 1.00 98.50 99 VAL A N 1
ATOM 772 C CA . VAL A 1 99 ? 21.2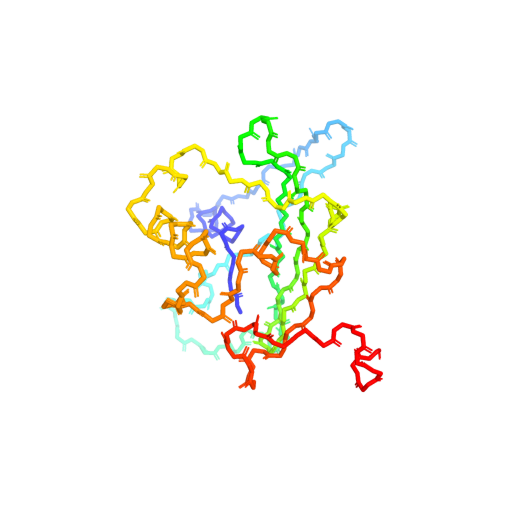30 5.490 -3.285 1.00 98.50 99 VAL A CA 1
ATOM 773 C C . VAL A 1 99 ? 21.623 4.127 -2.706 1.00 98.50 99 VAL A C 1
ATOM 775 O O . VAL A 1 99 ? 22.813 3.851 -2.545 1.00 98.50 99 VAL A O 1
ATOM 778 N N . SER A 1 100 ? 20.659 3.250 -2.413 1.00 98.56 100 SER A N 1
ATOM 779 C CA . SER A 1 100 ? 20.952 1.929 -1.860 1.00 98.56 100 SER A CA 1
ATOM 780 C C . SER A 1 100 ? 21.770 1.067 -2.842 1.00 98.56 100 SER A C 1
ATOM 782 O O . SER A 1 100 ? 21.488 1.060 -4.046 1.00 98.56 100 SER A O 1
ATOM 784 N N . PRO A 1 101 ? 22.748 0.269 -2.361 1.00 98.56 101 PRO A N 1
ATOM 785 C CA . PRO A 1 101 ? 23.527 -0.621 -3.227 1.00 98.56 101 PRO A CA 1
ATOM 786 C C . PRO A 1 101 ? 22.658 -1.588 -4.041 1.00 98.56 101 PRO A C 1
ATOM 788 O O . PRO A 1 101 ? 22.952 -1.862 -5.203 1.00 98.56 101 PRO A O 1
ATOM 791 N N . THR A 1 102 ? 21.555 -2.063 -3.454 1.00 98.38 102 THR A N 1
ATOM 792 C CA . THR A 1 102 ? 20.598 -2.960 -4.111 1.00 98.38 102 THR A CA 1
ATOM 793 C C . THR A 1 102 ? 19.918 -2.290 -5.302 1.00 98.38 102 THR A C 1
ATOM 795 O O . THR A 1 102 ? 19.883 -2.865 -6.390 1.00 98.38 102 THR A O 1
ATOM 798 N N . PHE A 1 103 ? 19.391 -1.071 -5.133 1.00 98.44 103 PHE A N 1
ATOM 799 C CA . PHE A 1 103 ? 18.734 -0.371 -6.236 1.00 98.44 103 PHE A CA 1
ATOM 800 C C . PHE A 1 103 ? 19.736 0.061 -7.313 1.00 98.44 103 PHE A C 1
ATOM 802 O O . PHE A 1 103 ? 19.443 -0.055 -8.503 1.00 98.44 103 PHE A O 1
ATOM 809 N N . GLN A 1 104 ? 20.942 0.480 -6.917 1.00 98.62 104 GLN A N 1
ATOM 810 C CA . GLN A 1 104 ? 22.014 0.819 -7.854 1.00 98.62 104 GLN A CA 1
ATOM 811 C C . GLN A 1 104 ? 22.446 -0.384 -8.710 1.00 98.62 104 GLN A C 1
ATOM 813 O O . GLN A 1 104 ? 22.620 -0.230 -9.919 1.00 98.62 104 GLN A O 1
ATOM 818 N N . ASP A 1 105 ? 22.558 -1.592 -8.143 1.00 98.56 105 ASP A N 1
ATOM 819 C CA . ASP A 1 105 ? 22.848 -2.809 -8.924 1.00 98.56 105 ASP A CA 1
ATOM 820 C C . ASP A 1 105 ? 21.725 -3.128 -9.927 1.00 98.56 105 ASP A C 1
ATOM 822 O O . ASP A 1 105 ? 22.004 -3.344 -11.110 1.00 98.56 105 ASP A O 1
ATOM 826 N N . ILE A 1 106 ? 20.456 -3.072 -9.498 1.00 98.50 106 ILE A N 1
ATOM 827 C CA . ILE A 1 106 ? 19.285 -3.255 -10.379 1.00 98.50 106 ILE A CA 1
ATOM 828 C C . ILE A 1 106 ? 19.305 -2.235 -11.529 1.00 98.50 106 ILE A C 1
ATOM 830 O O . ILE A 1 106 ? 19.103 -2.597 -12.693 1.00 98.50 106 ILE A O 1
ATOM 834 N N . LEU A 1 107 ? 19.560 -0.961 -11.223 1.00 98.38 107 LEU A N 1
ATOM 835 C CA . LEU A 1 107 ? 19.597 0.128 -12.196 1.00 98.38 107 LEU A CA 1
ATOM 836 C C . LEU A 1 107 ? 20.732 -0.050 -13.210 1.00 98.38 107 LEU A C 1
ATOM 838 O O . LEU A 1 107 ? 20.497 0.064 -14.415 1.00 98.38 107 LEU A O 1
ATOM 842 N N . ASN A 1 108 ? 21.940 -0.374 -12.744 1.00 98.62 108 ASN A N 1
ATOM 843 C CA . ASN A 1 108 ? 23.105 -0.579 -13.604 1.00 98.62 108 ASN A CA 1
ATOM 844 C C . ASN A 1 108 ? 22.919 -1.790 -14.521 1.00 98.62 108 ASN A C 1
ATOM 846 O O . ASN A 1 108 ? 23.068 -1.667 -15.735 1.00 98.62 108 ASN A O 1
ATOM 850 N N . ARG A 1 109 ? 22.478 -2.933 -13.980 1.00 98.62 109 ARG A N 1
ATOM 851 C CA . ARG A 1 109 ? 22.175 -4.124 -14.788 1.00 98.62 109 ARG A CA 1
ATOM 852 C C . ARG A 1 109 ? 21.092 -3.856 -15.824 1.00 98.62 109 ARG A C 1
ATOM 854 O O . ARG A 1 109 ? 21.241 -4.283 -16.963 1.00 98.62 109 ARG A O 1
ATOM 861 N N . THR A 1 110 ? 20.044 -3.113 -15.461 1.00 98.19 110 THR A N 1
ATOM 862 C CA . THR A 1 110 ? 18.982 -2.736 -16.407 1.00 98.19 110 THR A CA 1
ATOM 863 C C . THR A 1 110 ? 19.535 -1.892 -17.557 1.00 98.19 110 THR A C 1
ATOM 865 O O . THR A 1 110 ? 19.214 -2.159 -18.712 1.00 98.19 110 THR A O 1
ATOM 868 N N . ARG A 1 111 ? 20.390 -0.900 -17.266 1.00 98.12 111 ARG A N 1
ATOM 869 C CA . ARG A 1 111 ? 21.030 -0.045 -18.286 1.00 98.12 111 ARG A CA 1
ATOM 870 C C . ARG A 1 111 ? 21.959 -0.826 -19.211 1.00 98.12 111 ARG A C 1
ATOM 872 O O . ARG A 1 111 ? 22.023 -0.537 -20.399 1.00 98.12 111 ARG A O 1
ATOM 879 N N . GLU A 1 112 ? 22.657 -1.813 -18.665 1.00 98.31 112 GLU A N 1
ATOM 880 C CA . GLU A 1 112 ? 23.604 -2.663 -19.391 1.00 98.31 112 GLU A CA 1
ATOM 881 C C . GLU A 1 112 ? 22.929 -3.847 -20.107 1.00 98.31 112 GLU A C 1
ATOM 883 O O . GLU A 1 112 ? 23.608 -4.629 -20.768 1.00 98.31 112 GLU A O 1
ATOM 888 N N . GLY A 1 113 ? 21.611 -4.024 -19.959 1.00 97.38 113 GLY A N 1
ATOM 889 C CA . GLY A 1 113 ? 20.891 -5.176 -20.509 1.00 97.38 113 GLY A CA 1
ATOM 890 C C . GLY A 1 113 ? 21.274 -6.513 -19.861 1.00 97.38 113 GLY A C 1
ATOM 891 O O . GLY A 1 113 ? 21.094 -7.569 -20.468 1.00 97.38 113 GLY A O 1
ATOM 892 N N . ARG A 1 114 ? 21.818 -6.493 -18.638 1.00 98.25 114 ARG A N 1
ATOM 893 C CA . ARG A 1 114 ? 22.173 -7.701 -17.886 1.00 98.25 114 ARG A CA 1
ATOM 894 C C . ARG A 1 114 ? 20.955 -8.297 -17.166 1.00 98.25 114 ARG A C 1
ATOM 896 O O . ARG A 1 114 ? 20.066 -7.555 -16.748 1.00 98.25 114 ARG A O 1
ATOM 903 N N . PRO A 1 115 ? 20.938 -9.624 -16.935 1.00 97.12 115 PRO A N 1
ATOM 904 C CA . PRO A 1 115 ? 19.908 -10.266 -16.124 1.00 97.12 115 PRO A CA 1
ATOM 905 C C . PRO A 1 115 ? 19.816 -9.667 -14.714 1.00 97.12 115 PRO A C 1
ATOM 907 O O . PRO A 1 115 ? 20.840 -9.418 -14.062 1.00 97.12 115 PRO A O 1
ATOM 910 N N . LEU A 1 116 ? 18.581 -9.476 -14.243 1.00 97.12 116 LEU A N 1
ATOM 911 C CA . LEU A 1 116 ? 18.279 -8.968 -12.907 1.00 97.12 116 LEU A CA 1
ATOM 912 C C . LEU A 1 116 ? 18.079 -10.127 -11.922 1.00 97.12 116 LEU A C 1
ATOM 914 O O . LEU A 1 116 ? 17.371 -11.080 -12.249 1.00 97.12 116 LEU A O 1
ATOM 918 N N . PRO A 1 117 ? 18.616 -10.039 -10.693 1.00 94.75 117 PRO A N 1
ATOM 919 C CA . PRO A 1 117 ? 18.289 -10.961 -9.608 1.00 94.75 117 PRO A CA 1
ATOM 920 C C . PRO A 1 117 ? 16.927 -10.604 -8.979 1.00 94.75 117 PRO A C 1
ATOM 922 O O . PRO A 1 117 ? 16.800 -10.476 -7.765 1.00 94.75 117 PRO A O 1
ATOM 925 N N . TRP A 1 118 ? 15.908 -10.382 -9.811 1.00 95.00 118 TRP A N 1
ATOM 926 C CA . TRP A 1 118 ? 14.591 -9.909 -9.397 1.00 95.00 118 TRP A CA 1
ATOM 927 C C . TRP A 1 118 ? 13.497 -10.508 -10.277 1.00 95.00 118 TRP A C 1
ATOM 929 O O . TRP A 1 118 ? 13.699 -10.748 -11.464 1.00 95.00 118 TRP A O 1
ATOM 939 N N . THR A 1 119 ? 12.320 -10.737 -9.695 1.00 91.56 119 THR A N 1
ATOM 940 C CA . THR A 1 119 ? 11.147 -11.274 -10.400 1.00 91.56 119 THR A CA 1
ATOM 941 C C . THR A 1 119 ? 10.451 -10.241 -11.287 1.00 91.56 119 THR A C 1
ATOM 943 O O . THR A 1 119 ? 9.569 -10.610 -12.057 1.00 91.56 119 THR A O 1
ATOM 946 N N . LYS A 1 120 ? 10.832 -8.960 -11.199 1.00 94.19 120 LYS A N 1
ATOM 947 C CA . LYS A 1 120 ? 10.291 -7.869 -12.020 1.00 94.19 120 LYS A CA 1
ATOM 948 C C . LYS A 1 120 ? 11.393 -7.172 -12.818 1.00 94.19 120 LYS A C 1
ATOM 950 O O . LYS A 1 120 ? 12.587 -7.370 -12.604 1.00 94.19 120 LYS A O 1
ATOM 955 N N . THR A 1 121 ? 10.964 -6.315 -13.738 1.00 96.62 121 THR A N 1
ATOM 956 C CA . THR A 1 121 ? 11.822 -5.336 -14.414 1.00 96.62 121 THR A CA 1
ATOM 957 C C . THR A 1 121 ? 11.507 -3.935 -13.899 1.00 96.62 121 THR A C 1
ATOM 959 O O . THR A 1 121 ? 10.391 -3.677 -13.439 1.00 96.62 121 THR A O 1
ATOM 962 N N . LEU A 1 122 ? 12.447 -2.993 -14.040 1.00 97.81 122 LEU A N 1
ATOM 963 C CA . LEU A 1 122 ? 12.173 -1.590 -13.710 1.00 97.81 122 LEU A CA 1
ATOM 964 C C . LEU A 1 122 ? 10.996 -1.026 -14.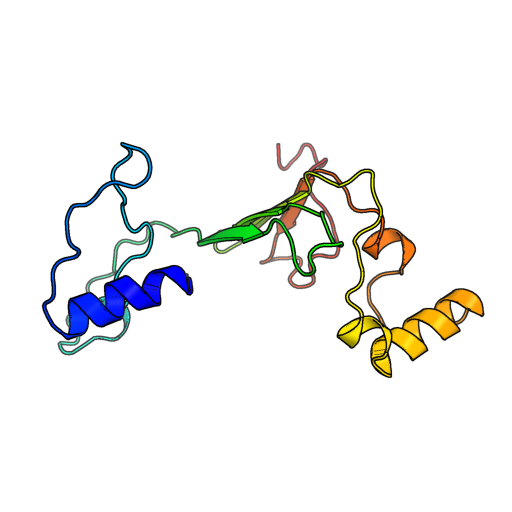517 1.00 97.81 122 LEU A C 1
ATOM 966 O O . LEU A 1 122 ? 10.225 -0.238 -13.983 1.00 97.81 122 LEU A O 1
ATOM 970 N N . ARG A 1 123 ? 10.796 -1.464 -15.769 1.00 97.19 123 ARG A N 1
ATOM 971 C CA . ARG A 1 123 ? 9.662 -1.017 -16.591 1.00 97.19 123 ARG A CA 1
ATOM 972 C C . ARG A 1 123 ? 8.323 -1.339 -15.925 1.00 97.19 123 ARG A C 1
ATOM 974 O O . ARG A 1 123 ? 7.515 -0.433 -15.765 1.00 97.19 123 ARG A O 1
ATOM 981 N N . CYS A 1 124 ? 8.118 -2.590 -15.517 1.00 95.62 124 CYS A N 1
ATOM 982 C CA . CYS A 1 124 ? 6.884 -3.018 -14.849 1.00 95.62 124 CYS A CA 1
ATOM 983 C C . CYS A 1 124 ? 6.764 -2.449 -13.427 1.00 95.62 124 CYS A C 1
ATOM 985 O O . CYS A 1 124 ? 5.664 -2.279 -12.921 1.00 95.62 124 CYS A O 1
ATOM 987 N N . TYR A 1 125 ? 7.885 -2.152 -12.765 1.00 97.69 125 TYR A N 1
ATOM 988 C CA . TYR A 1 125 ? 7.861 -1.521 -11.446 1.00 97.69 125 TYR A CA 1
ATOM 989 C C . TYR A 1 125 ? 7.403 -0.061 -11.497 1.00 97.69 125 TYR A C 1
ATOM 991 O O . TYR A 1 125 ? 6.663 0.377 -10.613 1.00 97.69 125 TYR A O 1
ATOM 999 N N . TYR A 1 126 ? 7.839 0.669 -12.530 1.00 98.56 126 TYR A N 1
ATOM 1000 C CA . TYR A 1 126 ? 7.462 2.058 -12.766 1.00 98.56 126 TYR A CA 1
ATOM 1001 C C . TYR A 1 126 ? 6.044 2.191 -13.311 1.00 98.56 126 TYR A C 1
ATOM 1003 O O . TYR A 1 126 ? 5.265 2.973 -12.779 1.00 98.56 126 TYR A O 1
ATOM 1011 N N . TYR A 1 127 ? 5.708 1.448 -14.362 1.00 98.38 127 TYR A N 1
ATOM 1012 C CA . TYR A 1 127 ? 4.424 1.563 -15.047 1.00 98.38 127 TYR A CA 1
ATOM 1013 C C . TYR A 1 127 ? 3.545 0.382 -14.661 1.00 98.38 127 TYR A C 1
ATOM 1015 O O . TYR A 1 127 ? 3.674 -0.702 -15.230 1.00 98.38 127 TYR A O 1
ATOM 1023 N N . ARG A 1 128 ? 2.705 0.609 -13.654 1.00 98.31 128 ARG A N 1
ATOM 1024 C CA . ARG A 1 128 ? 1.783 -0.380 -13.092 1.00 98.31 128 ARG A CA 1
ATOM 1025 C C . ARG A 1 128 ? 0.392 -0.200 -13.680 1.00 98.31 128 ARG A C 1
ATOM 1027 O O . ARG A 1 128 ? 0.042 0.899 -14.116 1.00 98.31 128 ARG A O 1
ATOM 1034 N N . ASP A 1 129 ? -0.405 -1.255 -13.628 1.00 98.12 129 ASP A N 1
ATOM 1035 C CA . ASP A 1 129 ? -1.808 -1.193 -14.022 1.00 98.12 129 ASP A CA 1
ATOM 1036 C C . ASP A 1 129 ? -2.619 -0.368 -13.017 1.00 98.12 129 ASP A C 1
ATOM 1038 O O . ASP A 1 129 ? -2.232 -0.197 -11.857 1.00 98.12 129 ASP A O 1
ATOM 1042 N N . GLN A 1 130 ? -3.768 0.159 -13.450 1.00 98.44 130 GLN A N 1
ATOM 1043 C CA . GLN A 1 130 ? -4.661 0.894 -12.550 1.00 98.44 130 GLN A CA 1
ATOM 1044 C C . GLN A 1 130 ? -5.160 0.000 -11.411 1.00 98.44 130 GLN A C 1
ATOM 1046 O O . GLN A 1 130 ? -5.199 0.432 -10.259 1.00 98.44 130 GLN A O 1
ATOM 1051 N N . TRP A 1 131 ? -5.528 -1.233 -11.742 1.00 98.69 131 TRP A N 1
ATOM 1052 C CA . TRP A 1 131 ? -6.009 -2.234 -10.805 1.00 98.69 131 TRP A CA 1
ATOM 1053 C C . TRP A 1 131 ? -5.057 -3.420 -10.828 1.00 98.69 131 TRP A C 1
ATOM 1055 O O . TRP A 1 131 ? -4.767 -3.959 -11.894 1.00 98.69 131 TRP A O 1
ATOM 1065 N N . GLU A 1 132 ? -4.577 -3.818 -9.655 1.00 98.56 132 GLU A N 1
ATOM 1066 C CA . GLU A 1 132 ? -3.748 -5.007 -9.482 1.00 98.56 132 GLU A CA 1
ATOM 1067 C C . GLU A 1 132 ? -4.445 -5.959 -8.501 1.00 98.56 132 GLU A C 1
ATOM 1069 O O . GLU A 1 132 ? -4.567 -5.640 -7.315 1.00 98.56 132 GLU A O 1
ATOM 1074 N N . LEU A 1 133 ? -4.934 -7.100 -8.995 1.00 98.56 133 LEU A N 1
ATOM 1075 C CA . LEU A 1 133 ? -5.567 -8.160 -8.203 1.00 98.56 133 LEU A CA 1
ATOM 1076 C C . LEU A 1 133 ? -4.646 -9.379 -8.161 1.00 98.56 133 LEU A C 1
ATOM 1078 O O . LEU A 1 133 ? -4.226 -9.869 -9.205 1.00 98.56 133 LEU A O 1
ATOM 1082 N N . PHE A 1 134 ? -4.372 -9.887 -6.964 1.00 98.25 134 PHE A N 1
ATOM 1083 C CA . PHE A 1 134 ? -3.502 -11.041 -6.751 1.00 98.25 134 PHE A CA 1
ATOM 1084 C C . PHE A 1 134 ? -4.193 -12.091 -5.885 1.00 98.25 134 PHE A C 1
ATOM 1086 O O . PHE A 1 134 ? -4.704 -11.758 -4.811 1.00 98.25 134 PHE A O 1
ATOM 1093 N N . ASP A 1 135 ? -4.160 -13.344 -6.339 1.00 97.50 135 ASP A N 1
ATOM 1094 C CA . ASP A 1 135 ? -4.460 -14.533 -5.538 1.00 97.50 135 ASP A CA 1
ATOM 1095 C C . ASP A 1 135 ? -3.193 -14.930 -4.770 1.00 97.50 135 ASP A C 1
ATOM 1097 O O . ASP A 1 135 ? -2.205 -15.372 -5.347 1.00 97.50 135 ASP A O 1
ATOM 1101 N N . LEU A 1 136 ? -3.207 -14.738 -3.459 1.00 96.44 136 LEU A N 1
ATOM 1102 C CA . LEU A 1 136 ? -2.075 -14.978 -2.574 1.00 96.44 136 LEU A CA 1
ATOM 1103 C C . LEU A 1 136 ? -1.927 -16.447 -2.162 1.00 96.44 136 LEU A C 1
ATOM 1105 O O . LEU A 1 136 ? -0.856 -16.814 -1.674 1.00 96.44 136 LEU A O 1
ATOM 1109 N N . ASP A 1 137 ? -2.969 -17.264 -2.334 1.00 95.38 137 ASP A N 1
ATOM 1110 C CA . ASP A 1 137 ? -2.911 -18.699 -2.053 1.00 95.38 137 ASP A CA 1
ATOM 1111 C C . ASP A 1 137 ? -2.138 -19.425 -3.170 1.00 95.38 137 ASP A C 1
ATOM 1113 O O . ASP A 1 137 ? -1.359 -20.342 -2.891 1.00 95.38 137 ASP A O 1
ATOM 1117 N N . HIS A 1 138 ? -2.282 -18.969 -4.421 1.00 96.69 138 HIS A N 1
ATOM 1118 C CA . HIS A 1 138 ? -1.613 -19.556 -5.590 1.00 96.69 138 HIS A CA 1
ATOM 1119 C C . HIS A 1 138 ? -0.416 -18.739 -6.115 1.00 96.69 138 HIS A C 1
ATOM 1121 O O . HIS A 1 138 ? 0.523 -19.321 -6.664 1.00 96.69 138 HIS A O 1
ATOM 1127 N N . ASP A 1 139 ? -0.399 -17.417 -5.921 1.00 96.50 139 ASP A N 1
ATOM 1128 C CA . ASP A 1 139 ? 0.687 -16.507 -6.309 1.00 96.50 139 ASP A CA 1
ATOM 1129 C C . ASP A 1 139 ? 1.140 -15.619 -5.130 1.00 96.50 139 ASP A C 1
ATOM 1131 O O . ASP A 1 139 ? 0.898 -14.406 -5.085 1.00 96.50 139 ASP A O 1
ATOM 1135 N N . PRO A 1 140 ? 1.895 -16.184 -4.168 1.00 95.06 140 PRO A N 1
ATOM 1136 C CA . PRO A 1 140 ? 2.387 -15.430 -3.015 1.00 95.06 140 PRO A CA 1
ATOM 1137 C C . PRO A 1 140 ? 3.411 -14.344 -3.385 1.00 95.06 140 PRO A C 1
ATOM 1139 O O . PRO A 1 140 ? 3.830 -13.576 -2.516 1.00 95.06 140 PRO A O 1
ATOM 1142 N N . ARG A 1 141 ? 3.872 -14.294 -4.644 1.00 95.12 141 ARG A N 1
ATOM 1143 C CA . ARG A 1 141 ? 4.843 -13.306 -5.133 1.00 95.12 141 ARG A CA 1
ATOM 1144 C C . ARG A 1 141 ? 4.189 -12.111 -5.822 1.00 95.12 141 ARG A C 1
ATOM 1146 O O . ARG A 1 141 ? 4.930 -11.195 -6.184 1.00 95.12 141 ARG A O 1
ATOM 1153 N N . GLU A 1 142 ? 2.864 -12.103 -5.98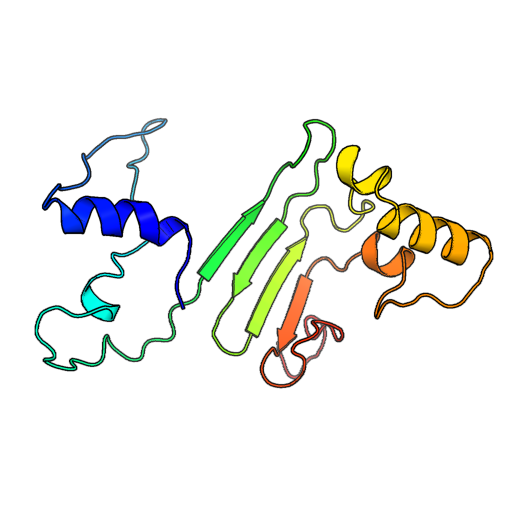3 1.00 96.94 142 GLU A N 1
ATOM 1154 C CA . GLU A 1 142 ? 2.123 -11.018 -6.644 1.00 96.94 142 GLU A CA 1
ATOM 1155 C C . GLU A 1 142 ? 2.722 -10.703 -8.036 1.00 96.94 142 GLU A C 1
ATOM 1157 O O . GLU A 1 142 ? 3.040 -9.557 -8.390 1.00 96.94 142 GLU A O 1
ATOM 1162 N N . ALA A 1 143 ? 3.001 -11.768 -8.791 1.00 94.25 143 ALA A N 1
ATOM 1163 C CA . ALA A 1 143 ? 3.635 -11.736 -10.100 1.00 94.25 143 ALA A CA 1
ATOM 1164 C C . ALA A 1 143 ? 2.617 -11.686 -11.248 1.00 94.25 143 ALA A C 1
ATOM 1166 O O . ALA A 1 143 ? 2.933 -11.123 -12.297 1.00 94.25 143 ALA A O 1
ATOM 1167 N N . VAL A 1 144 ? 1.422 -12.252 -11.059 1.00 95.75 144 VAL A N 1
ATOM 1168 C CA . VAL A 1 144 ? 0.363 -12.332 -12.071 1.00 95.75 144 VAL A CA 1
ATOM 1169 C C . VAL A 1 144 ? -0.818 -11.466 -11.646 1.00 95.75 144 VAL A C 1
ATOM 1171 O O . VAL A 1 144 ? -1.493 -11.762 -10.667 1.00 95.75 144 VAL A O 1
ATOM 1174 N N . ASN A 1 145 ? -1.069 -10.390 -12.394 1.00 97.44 145 ASN A N 1
ATOM 1175 C CA . ASN A 1 145 ? -2.236 -9.539 -12.181 1.00 97.44 145 ASN A CA 1
ATOM 1176 C C . ASN A 1 145 ? -3.491 -10.194 -12.785 1.00 97.44 145 ASN A C 1
ATOM 1178 O O . ASN A 1 145 ? -3.526 -10.467 -13.983 1.00 97.44 145 ASN A O 1
ATOM 1182 N N . LEU A 1 146 ? -4.514 -10.411 -11.961 1.00 98.00 146 LEU A N 1
ATOM 1183 C CA . LEU A 1 146 ? -5.794 -11.024 -12.330 1.00 98.00 146 LEU A CA 1
ATOM 1184 C C . LEU A 1 146 ? -6.909 -9.996 -12.574 1.00 98.00 146 LEU A C 1
ATOM 1186 O O . LEU A 1 146 ? -8.040 -10.379 -12.842 1.00 98.00 146 LEU A O 1
ATOM 1190 N N . ALA A 1 147 ? -6.630 -8.693 -12.473 1.00 97.31 147 ALA A N 1
ATOM 1191 C CA . ALA A 1 147 ? -7.674 -7.665 -12.507 1.00 97.31 147 ALA A CA 1
ATOM 1192 C C . ALA A 1 147 ? -8.440 -7.596 -13.842 1.00 97.31 147 ALA A C 1
ATOM 1194 O O . ALA A 1 147 ? -9.589 -7.162 -13.863 1.00 97.31 147 ALA A O 1
ATOM 1195 N N . GLU A 1 148 ? -7.810 -8.009 -14.944 1.00 94.94 148 GLU A N 1
ATOM 1196 C CA . GLU A 1 148 ? -8.434 -8.074 -16.273 1.00 94.94 148 GLU A CA 1
ATOM 1197 C C . GLU A 1 148 ? -8.881 -9.495 -16.658 1.00 94.94 148 GLU A C 1
ATOM 1199 O O . GLU A 1 148 ? -9.383 -9.697 -17.764 1.00 94.94 148 GLU A O 1
ATOM 1204 N N . ASP A 1 149 ? -8.709 -10.486 -15.775 1.00 95.50 149 ASP A N 1
ATOM 1205 C CA . ASP A 1 149 ? -9.152 -11.857 -16.025 1.00 95.50 149 ASP A CA 1
ATOM 1206 C C . ASP A 1 149 ? -10.681 -11.962 -15.846 1.00 95.50 149 ASP A C 1
ATOM 1208 O O . ASP A 1 149 ? -11.176 -11.783 -14.730 1.00 95.50 149 ASP A O 1
ATOM 1212 N N . PRO A 1 150 ? -11.455 -12.299 -16.900 1.00 92.56 150 PRO A N 1
ATOM 1213 C CA . PRO A 1 150 ? -12.907 -12.439 -16.803 1.00 92.56 150 PRO A CA 1
ATOM 1214 C C . PRO A 1 150 ? -13.373 -13.495 -15.794 1.00 92.56 150 PRO A C 1
ATOM 1216 O O . PRO A 1 150 ? -14.517 -13.442 -15.353 1.00 92.56 150 PRO A O 1
ATOM 1219 N N . ALA A 1 151 ? -12.527 -14.465 -15.429 1.00 94.06 151 ALA A N 1
ATOM 1220 C CA . ALA A 1 151 ? -12.860 -15.442 -14.392 1.00 94.06 151 ALA A CA 1
ATOM 1221 C C . ALA A 1 151 ? -12.907 -14.830 -12.976 1.00 94.06 151 ALA A C 1
ATOM 1223 O O . ALA A 1 151 ? -13.439 -15.458 -12.061 1.00 94.06 151 ALA A O 1
ATOM 1224 N N . HIS A 1 152 ? -12.372 -13.618 -12.808 1.00 88.19 152 HIS A N 1
ATOM 1225 C CA . HIS A 1 152 ? -12.225 -12.909 -11.538 1.00 88.19 152 HIS A CA 1
ATOM 1226 C C . HIS A 1 152 ? -13.003 -11.573 -11.500 1.00 88.19 152 HIS A C 1
ATOM 1228 O O . HIS A 1 152 ? -12.714 -10.726 -10.651 1.00 88.19 152 HIS A O 1
ATOM 1234 N N . SER A 1 153 ? -13.973 -11.380 -12.412 1.00 75.19 153 SER A N 1
ATOM 1235 C CA . SER A 1 153 ? -14.809 -10.168 -12.537 1.00 75.19 153 SER A CA 1
ATOM 1236 C C . SER A 1 153 ? -15.961 -10.086 -11.539 1.00 75.19 153 SER A C 1
ATOM 1238 O O . SER A 1 153 ? -16.650 -11.120 -11.381 1.00 75.19 153 SER A O 1
#